Protein AF-A0A1B8DN07-F1 (afdb_monomer_lite)

Secondary structure (DSSP, 8-state):
--------------------S--PPEEEEEE-TT-TTS-EEEEEPPPPS--HHHHGGGS-HHHHHHHHHHHHHHHHHHHTPPPTT-SS-B--TTSSPEE-TTSGGGEE--BSSHHHHHHHHHHHHHTSTTSSSHHHHHHT-

Radius of gyration: 20.97 Å; chains: 1; bounding box: 39×53×61 Å

Sequence (141 aa):
MVGRHATRRSPRYPSLLHRRLPTPKIICYGDHPETPHAPVSILMTRLPGKEIGQVFESLSVDAKATVLADLKTYLATIRQWKSPWGDARICSITGGPIRSIRVPNHIVGPYETSEKFHDYLLAPARKSSSFDSQEAFEESL

Structure (mmCIF, N/CA/C/O backbone):
data_AF-A0A1B8DN07-F1
#
_entry.id   AF-A0A1B8DN07-F1
#
loop_
_atom_site.group_PDB
_atom_site.id
_atom_site.type_symbol
_atom_site.label_atom_id
_atom_site.label_alt_id
_atom_site.label_comp_id
_atom_site.label_asym_id
_atom_site.label_entity_id
_atom_site.label_seq_id
_atom_site.pdbx_PDB_ins_code
_atom_site.Cartn_x
_atom_site.Cartn_y
_atom_site.Cartn_z
_atom_site.occupancy
_atom_site.B_iso_or_equiv
_atom_site.auth_seq_id
_atom_site.auth_comp_id
_atom_site.auth_asym_id
_atom_site.auth_atom_id
_atom_site.pdbx_PDB_model_num
ATOM 1 N N . MET A 1 1 ? -1.281 -17.639 -38.261 1.00 40.34 1 MET A N 1
ATOM 2 C CA . MET A 1 1 ? -0.884 -18.782 -37.413 1.00 40.34 1 MET A CA 1
ATOM 3 C C . MET A 1 1 ? 0.619 -18.714 -37.169 1.00 40.34 1 MET A C 1
ATOM 5 O O . MET A 1 1 ? 1.385 -19.233 -37.960 1.00 40.34 1 MET A O 1
ATOM 9 N N . VAL A 1 2 ? 1.045 -18.010 -36.118 1.00 31.08 2 VAL A N 1
ATOM 10 C CA . VAL A 1 2 ? 2.402 -18.110 -35.553 1.00 31.08 2 VAL A CA 1
ATOM 11 C C . VAL A 1 2 ? 2.214 -18.007 -34.046 1.00 31.08 2 VAL A C 1
ATOM 13 O O . VAL A 1 2 ? 2.108 -16.918 -33.486 1.00 31.08 2 VAL A O 1
ATOM 16 N N . GLY A 1 3 ? 2.036 -19.164 -33.411 1.00 35.69 3 GLY A N 1
ATOM 17 C CA . GLY A 1 3 ? 1.892 -19.277 -31.968 1.00 35.69 3 GLY A CA 1
ATOM 18 C C . GLY A 1 3 ? 3.217 -18.943 -31.303 1.00 35.69 3 GLY A C 1
ATOM 19 O O . GLY A 1 3 ? 4.151 -19.740 -31.340 1.00 35.69 3 GLY A O 1
ATOM 20 N N . ARG A 1 4 ? 3.308 -17.768 -30.681 1.00 36.00 4 ARG A N 1
ATOM 21 C CA . ARG A 1 4 ? 4.384 -17.499 -29.732 1.00 36.00 4 ARG A CA 1
ATOM 22 C C . ARG A 1 4 ? 4.004 -18.187 -28.432 1.00 36.00 4 ARG A C 1
ATOM 24 O O . ARG A 1 4 ? 3.088 -17.760 -27.737 1.00 36.00 4 ARG A O 1
ATOM 31 N N . HIS A 1 5 ? 4.676 -19.303 -28.165 1.00 33.47 5 HIS A N 1
ATOM 32 C CA . HIS A 1 5 ? 4.665 -19.975 -26.876 1.00 33.47 5 HIS A CA 1
ATOM 33 C C . HIS A 1 5 ? 4.879 -18.941 -25.769 1.00 33.47 5 HIS A C 1
ATOM 35 O O . HIS A 1 5 ? 5.975 -18.402 -25.615 1.00 33.47 5 HIS A O 1
ATOM 41 N N . ALA A 1 6 ? 3.829 -18.686 -24.988 1.00 40.22 6 ALA A N 1
ATOM 42 C CA . ALA A 1 6 ? 3.968 -18.098 -23.674 1.00 40.22 6 ALA A CA 1
ATOM 43 C C . ALA A 1 6 ? 4.828 -19.070 -22.864 1.00 40.22 6 ALA A C 1
ATOM 45 O O . ALA A 1 6 ? 4.356 -20.102 -22.384 1.00 40.22 6 ALA A O 1
ATOM 46 N N . THR A 1 7 ? 6.129 -18.791 -22.783 1.00 35.69 7 THR A N 1
ATOM 47 C CA . THR A 1 7 ? 7.026 -19.485 -21.868 1.00 35.69 7 THR A CA 1
ATOM 48 C C . THR A 1 7 ? 6.416 -19.375 -20.487 1.00 35.69 7 THR A C 1
ATOM 50 O O . THR A 1 7 ? 6.357 -18.295 -19.901 1.00 35.69 7 THR A O 1
ATOM 53 N N . ARG A 1 8 ? 5.929 -20.517 -20.006 1.00 42.38 8 ARG A N 1
ATOM 54 C CA . ARG A 1 8 ? 5.269 -20.749 -18.728 1.00 42.38 8 ARG A CA 1
ATOM 55 C C . ARG A 1 8 ? 6.269 -20.551 -17.587 1.00 42.38 8 ARG A C 1
ATOM 57 O O . ARG A 1 8 ? 6.609 -21.482 -16.867 1.00 42.38 8 ARG A O 1
ATOM 64 N N . ARG A 1 9 ? 6.790 -19.337 -17.427 1.00 36.19 9 ARG A N 1
ATOM 65 C CA . ARG A 1 9 ? 7.472 -18.924 -16.207 1.00 36.19 9 ARG A CA 1
ATOM 66 C C . ARG A 1 9 ? 6.387 -18.433 -15.269 1.00 36.19 9 ARG A C 1
ATOM 68 O O . ARG A 1 9 ? 6.123 -17.242 -15.184 1.00 36.19 9 ARG A O 1
ATOM 75 N N . SER A 1 10 ? 5.749 -19.384 -14.582 1.00 35.69 10 SER A N 1
ATOM 76 C CA . SER A 1 10 ? 5.095 -19.082 -13.310 1.00 35.69 10 SER A CA 1
ATOM 77 C C . SER A 1 10 ? 6.087 -18.243 -12.508 1.00 35.69 10 SER A C 1
ATOM 79 O O . SER A 1 10 ? 7.208 -18.725 -12.294 1.00 35.69 10 SER A O 1
ATOM 81 N N . PRO A 1 11 ? 5.741 -17.021 -12.068 1.00 37.00 11 PRO A N 1
ATOM 82 C CA . PRO A 1 11 ? 6.497 -16.386 -11.010 1.00 37.00 11 PRO A CA 1
ATOM 83 C C . PRO A 1 11 ? 6.516 -17.405 -9.875 1.00 37.00 11 PRO A C 1
ATOM 85 O O . PRO A 1 11 ? 5.467 -17.811 -9.367 1.00 37.00 11 PRO A O 1
ATOM 88 N N . ARG A 1 12 ? 7.696 -17.937 -9.556 1.00 33.81 12 ARG A N 1
ATOM 89 C CA . ARG A 1 12 ? 7.870 -18.695 -8.324 1.00 33.81 12 ARG A CA 1
ATOM 90 C C . ARG A 1 12 ? 7.794 -17.656 -7.222 1.00 33.81 12 ARG A C 1
ATOM 92 O O . ARG A 1 12 ? 8.814 -17.108 -6.824 1.00 33.81 12 ARG A O 1
ATOM 99 N N . TYR A 1 13 ? 6.577 -17.337 -6.791 1.00 45.25 13 TYR A N 1
ATOM 100 C CA . TYR A 1 13 ? 6.390 -16.706 -5.498 1.00 45.25 13 TYR A CA 1
ATOM 101 C C . TYR A 1 13 ? 7.021 -17.666 -4.492 1.00 45.25 13 TYR A C 1
ATOM 103 O O . TYR A 1 13 ? 6.633 -18.840 -4.478 1.00 45.25 13 TYR A O 1
ATOM 111 N N . PRO A 1 14 ? 8.034 -17.235 -3.722 1.00 38.31 14 PRO A N 1
ATOM 112 C CA . PRO A 1 14 ? 8.581 -18.064 -2.668 1.00 38.31 14 PRO A CA 1
ATOM 113 C C . PRO A 1 14 ? 7.411 -18.528 -1.810 1.00 38.31 14 PRO A C 1
ATOM 115 O O . PRO A 1 14 ? 6.674 -17.711 -1.256 1.00 38.31 14 PRO A O 1
ATOM 118 N N . SER A 1 15 ? 7.204 -19.840 -1.744 1.00 40.84 15 SER A N 1
ATOM 119 C CA . SER A 1 15 ? 6.263 -20.470 -0.831 1.00 40.84 15 SER A CA 1
ATOM 120 C C . SER A 1 15 ? 6.817 -20.340 0.587 1.00 40.84 15 SER A C 1
ATOM 122 O O . SER A 1 15 ? 7.260 -21.312 1.191 1.00 40.84 15 SER A O 1
ATOM 124 N N . LEU A 1 16 ? 6.850 -19.116 1.105 1.00 40.28 16 LEU A N 1
ATOM 125 C CA . LEU A 1 16 ? 7.128 -18.837 2.500 1.00 40.28 16 LEU A CA 1
ATOM 126 C C . LEU A 1 16 ? 5.785 -18.804 3.210 1.00 40.28 16 LEU A C 1
ATOM 128 O O . LEU A 1 16 ? 5.108 -17.784 3.322 1.00 40.28 16 LEU A O 1
ATOM 132 N N . LEU A 1 17 ? 5.392 -19.988 3.663 1.00 43.00 17 LEU A N 1
ATOM 133 C CA . LEU A 1 17 ? 4.356 -20.178 4.658 1.00 43.00 17 LEU A CA 1
ATOM 134 C C . LEU A 1 17 ? 4.797 -19.446 5.942 1.00 43.00 17 LEU A C 1
ATOM 136 O O . LEU A 1 17 ? 5.470 -20.015 6.790 1.00 43.00 17 LEU A O 1
ATOM 140 N N . HIS A 1 18 ? 4.442 -18.166 6.071 1.00 43.81 18 HIS A N 1
ATOM 141 C CA . HIS A 1 18 ? 4.378 -17.446 7.346 1.00 43.81 18 HIS A CA 1
ATOM 142 C C . HIS A 1 18 ? 3.006 -16.772 7.463 1.00 43.81 18 HIS A C 1
ATOM 144 O O . HIS A 1 18 ? 2.774 -15.598 7.196 1.00 43.81 18 HIS A O 1
ATOM 150 N N . ARG A 1 19 ? 2.071 -17.638 7.839 1.00 51.72 19 ARG A N 1
ATOM 151 C CA . ARG A 1 19 ? 0.692 -17.455 8.293 1.00 51.72 19 ARG A CA 1
ATOM 152 C C . ARG A 1 19 ? 0.514 -16.289 9.285 1.00 51.72 19 ARG A C 1
ATOM 154 O O . ARG A 1 19 ? 0.544 -16.548 10.483 1.00 51.72 19 ARG A O 1
ATOM 161 N N . ARG A 1 20 ? 0.305 -15.038 8.838 1.00 68.25 20 ARG A N 1
ATOM 162 C CA . ARG A 1 20 ? -0.103 -13.934 9.751 1.00 68.25 20 ARG A CA 1
ATOM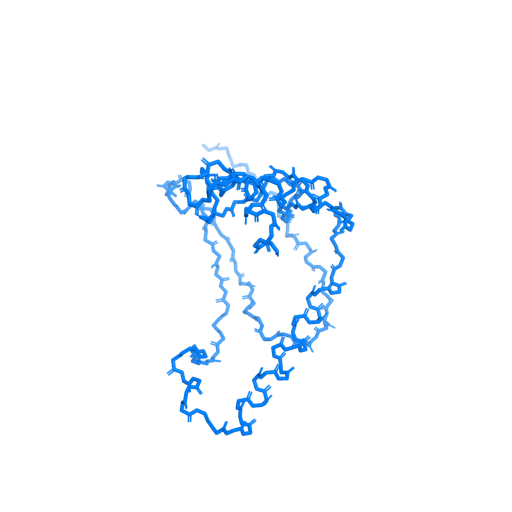 163 C C . ARG A 1 20 ? -1.102 -12.909 9.208 1.00 68.25 20 ARG A C 1
ATOM 165 O O . ARG A 1 20 ? -1.769 -12.279 10.016 1.00 68.25 20 ARG A O 1
ATOM 172 N N . LEU A 1 21 ? -1.249 -12.758 7.893 1.00 87.25 21 LEU A N 1
ATOM 173 C CA . LEU A 1 21 ? -2.183 -11.796 7.296 1.00 87.25 21 LEU A CA 1
ATOM 174 C C . LEU A 1 21 ? -3.277 -12.534 6.511 1.00 87.25 21 LEU A C 1
ATOM 176 O O . LEU A 1 21 ? -2.931 -13.342 5.645 1.00 87.25 21 LEU A O 1
ATOM 180 N N . PRO A 1 22 ? -4.573 -12.284 6.773 1.00 90.31 22 PRO A N 1
ATOM 181 C CA . PRO A 1 22 ? -5.647 -12.812 5.944 1.00 90.31 22 PRO A CA 1
ATOM 182 C C . PRO A 1 22 ? -5.645 -12.068 4.605 1.00 90.31 22 PRO A C 1
ATOM 184 O O . PRO A 1 22 ? -6.191 -10.974 4.488 1.00 90.31 22 PRO A O 1
ATOM 187 N N . THR A 1 23 ? -4.998 -12.645 3.592 1.00 92.00 23 THR A N 1
ATOM 188 C CA . THR A 1 23 ? -4.964 -12.100 2.229 1.00 92.00 23 THR A CA 1
ATOM 189 C C . THR A 1 23 ? -5.656 -13.041 1.248 1.00 92.00 23 THR A C 1
ATOM 191 O O . THR A 1 23 ? -5.634 -14.265 1.431 1.00 92.00 23 THR A O 1
ATOM 194 N N . PRO A 1 24 ? -6.297 -12.507 0.197 1.00 94.31 24 PRO A N 1
ATOM 195 C CA . PRO A 1 24 ? -6.882 -13.360 -0.814 1.00 94.31 24 PRO A CA 1
ATOM 196 C C . PRO A 1 24 ? -5.779 -14.016 -1.665 1.00 94.31 24 PRO A C 1
ATOM 198 O O . PRO A 1 24 ? -4.745 -13.412 -1.949 1.00 94.31 24 PRO A O 1
ATOM 201 N N . LYS A 1 25 ? -5.978 -15.280 -2.051 1.00 93.56 25 LYS A N 1
ATOM 202 C CA . LYS A 1 25 ? -5.018 -16.066 -2.837 1.00 93.56 25 LYS A CA 1
ATOM 203 C C . LYS A 1 25 ? -5.253 -15.848 -4.325 1.00 93.56 25 LYS A C 1
ATOM 205 O O . LYS A 1 25 ? -6.396 -15.912 -4.769 1.00 93.56 25 LYS A O 1
ATOM 210 N N . ILE A 1 26 ? -4.183 -15.654 -5.091 1.00 94.69 26 ILE A N 1
ATOM 211 C CA . ILE A 1 26 ? -4.250 -15.567 -6.555 1.00 94.69 26 ILE A CA 1
ATOM 212 C C . ILE A 1 26 ? -4.586 -16.951 -7.124 1.00 94.69 26 ILE A C 1
ATOM 214 O O . ILE A 1 26 ? -3.917 -17.931 -6.804 1.00 94.69 26 ILE A O 1
ATOM 218 N N . ILE A 1 27 ? -5.627 -17.015 -7.955 1.00 95.94 27 ILE A N 1
ATOM 219 C CA . ILE A 1 27 ? -6.066 -18.219 -8.674 1.00 95.94 27 ILE A CA 1
ATOM 220 C C . ILE A 1 27 ? -5.501 -18.196 -10.096 1.00 95.94 27 ILE A C 1
ATOM 222 O O . ILE A 1 27 ? -4.883 -19.164 -10.532 1.00 95.94 27 ILE A O 1
ATOM 226 N N . CYS A 1 28 ? -5.679 -17.084 -10.813 1.00 94.88 28 CYS A N 1
ATOM 227 C CA . CYS A 1 28 ? -5.109 -16.876 -12.143 1.00 94.88 28 CYS A CA 1
ATOM 228 C C . CYS A 1 28 ? -4.987 -15.382 -12.477 1.00 94.88 28 CYS A C 1
ATOM 230 O O . CYS A 1 28 ? -5.505 -14.525 -11.761 1.00 94.88 28 CYS A O 1
ATOM 232 N N . TYR A 1 29 ? -4.287 -15.077 -13.567 1.00 94.44 29 TYR A N 1
ATOM 233 C CA . TYR A 1 29 ? -4.213 -13.749 -14.170 1.00 94.44 29 TYR A CA 1
ATOM 234 C C . TYR A 1 29 ? -4.339 -13.886 -15.691 1.00 94.44 29 TYR A C 1
ATOM 236 O O . TYR A 1 29 ? -4.040 -14.954 -16.236 1.00 94.44 29 TYR A O 1
ATOM 244 N N . GLY A 1 30 ? -4.790 -12.834 -16.369 1.00 94.06 30 GLY A N 1
ATOM 245 C CA . GLY A 1 30 ? -4.957 -12.839 -17.820 1.00 94.06 30 GLY A CA 1
ATOM 246 C C . GLY A 1 30 ? -4.888 -11.444 -18.421 1.00 94.06 30 GLY A C 1
ATOM 247 O O . GLY A 1 30 ? -5.301 -10.475 -17.786 1.00 94.06 30 GLY A O 1
ATOM 248 N N . ASP A 1 31 ? -4.368 -11.374 -19.644 1.00 94.62 31 ASP A N 1
ATOM 249 C CA . ASP A 1 31 ? -4.245 -10.141 -20.416 1.00 94.62 31 ASP A CA 1
ATOM 250 C C . ASP A 1 31 ? -5.498 -9.903 -21.276 1.00 94.62 31 ASP A C 1
ATOM 252 O O . ASP A 1 31 ? -6.118 -10.839 -21.794 1.00 94.62 31 ASP A O 1
ATOM 256 N N . HIS A 1 32 ? -5.852 -8.634 -21.456 1.00 92.31 32 HIS A N 1
ATOM 257 C CA . HIS A 1 32 ? -6.996 -8.159 -22.235 1.00 92.31 32 HIS A CA 1
ATOM 258 C C . HIS A 1 32 ? -6.541 -7.045 -23.189 1.00 92.31 32 HIS A C 1
ATOM 260 O O . HIS A 1 32 ? -6.844 -5.874 -22.959 1.00 92.31 32 HIS A O 1
ATOM 266 N N . PRO A 1 33 ? -5.787 -7.375 -24.256 1.00 89.88 33 PRO A N 1
ATOM 267 C CA . PRO A 1 33 ? -5.210 -6.371 -25.154 1.00 89.88 33 PRO A CA 1
ATOM 268 C C . PRO A 1 33 ? -6.270 -5.478 -25.817 1.00 89.88 33 P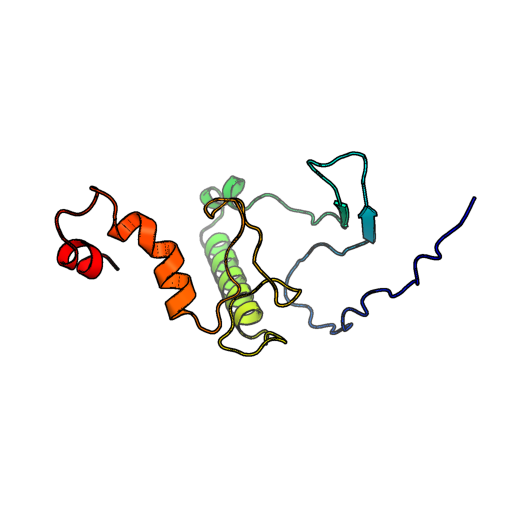RO A C 1
ATOM 270 O O . PRO A 1 33 ? -6.025 -4.296 -26.035 1.00 89.88 33 PRO A O 1
ATOM 273 N N . GLU A 1 34 ? -7.471 -6.013 -26.041 1.00 94.06 34 GLU A N 1
ATOM 274 C CA . GLU A 1 34 ? -8.609 -5.286 -26.619 1.00 94.06 34 GLU A CA 1
ATOM 275 C C . GLU A 1 34 ? -9.320 -4.357 -25.613 1.00 94.06 34 GLU A C 1
ATOM 277 O O . GLU A 1 34 ? -10.277 -3.671 -25.960 1.00 94.06 34 GLU A O 1
ATOM 282 N N . THR A 1 35 ? -8.900 -4.333 -24.343 1.00 89.31 35 THR A N 1
ATOM 283 C CA . THR A 1 35 ? -9.487 -3.496 -23.284 1.00 89.31 35 THR A CA 1
ATOM 284 C C . THR A 1 35 ? -8.415 -2.575 -22.695 1.00 89.31 35 THR A C 1
ATOM 286 O O . THR A 1 35 ? -7.911 -2.823 -21.598 1.00 89.31 35 THR A O 1
ATOM 289 N N . PRO A 1 36 ? -8.053 -1.475 -23.385 1.00 83.31 36 PRO A N 1
ATOM 290 C CA . PRO A 1 36 ? -6.920 -0.628 -22.996 1.00 83.31 36 PRO A CA 1
ATOM 291 C C . PRO A 1 36 ? -7.067 0.010 -21.604 1.00 83.31 36 PRO A C 1
ATOM 293 O O . PRO A 1 36 ? -6.070 0.344 -20.969 1.00 83.31 36 PRO A O 1
ATOM 296 N N . HIS A 1 37 ? -8.296 0.158 -21.103 1.00 83.12 37 HIS A N 1
ATOM 297 C CA . HIS A 1 37 ? -8.586 0.711 -19.773 1.00 83.12 37 HIS A CA 1
ATOM 298 C C . HIS A 1 37 ? -8.417 -0.314 -18.636 1.00 83.12 37 HIS A C 1
ATOM 300 O O . HIS A 1 37 ? -8.290 0.072 -17.476 1.00 83.12 37 HIS A O 1
ATOM 306 N N . ALA A 1 38 ? -8.417 -1.610 -18.959 1.00 84.25 38 ALA A N 1
ATOM 307 C CA . ALA A 1 38 ? -8.259 -2.722 -18.022 1.00 84.25 38 ALA A CA 1
ATOM 308 C C . ALA A 1 38 ? -7.483 -3.870 -18.699 1.00 84.25 38 ALA A C 1
ATOM 310 O O . ALA A 1 38 ? -8.032 -4.947 -18.933 1.00 84.25 38 ALA A O 1
ATOM 311 N N . PRO A 1 39 ? -6.201 -3.647 -19.042 1.00 87.81 39 PRO A N 1
ATOM 312 C CA . PRO A 1 39 ? -5.442 -4.550 -19.907 1.00 87.81 39 PRO A CA 1
ATOM 313 C C . PRO A 1 39 ? -5.053 -5.870 -19.232 1.00 87.81 39 PRO A C 1
ATOM 315 O O . PRO A 1 39 ? -4.518 -6.750 -19.898 1.00 87.81 39 PRO A O 1
ATOM 318 N N . VAL A 1 40 ? -5.283 -6.010 -17.923 1.00 90.94 40 VAL A N 1
ATOM 319 C CA . VAL A 1 40 ? -4.983 -7.214 -17.143 1.00 90.94 40 VAL A CA 1
ATOM 320 C C . VAL A 1 40 ? -6.071 -7.412 -16.093 1.00 90.94 40 VAL A C 1
ATOM 322 O O . VAL A 1 40 ? -6.470 -6.452 -15.432 1.00 90.94 40 VAL A O 1
ATOM 325 N N . SER A 1 41 ? -6.485 -8.659 -15.884 1.00 92.88 41 SER A N 1
ATOM 326 C CA . SER A 1 41 ? -7.307 -9.071 -14.744 1.00 92.88 41 SER A CA 1
ATOM 327 C C . SER A 1 41 ? -6.573 -10.079 -13.872 1.00 92.88 41 SER A C 1
ATOM 329 O O . SER A 1 41 ? -5.783 -10.894 -14.351 1.00 92.88 41 SER A O 1
ATOM 331 N N . ILE A 1 42 ? -6.881 -10.056 -12.577 1.00 94.94 42 ILE A N 1
ATOM 332 C CA . ILE A 1 42 ? -6.412 -11.045 -11.608 1.00 94.94 42 ILE A CA 1
ATOM 333 C C . ILE A 1 42 ? -7.643 -11.662 -10.949 1.00 94.94 42 ILE A C 1
ATOM 335 O O . ILE A 1 42 ? -8.476 -10.952 -10.390 1.00 94.94 42 ILE A O 1
ATOM 339 N N . LEU A 1 43 ? -7.746 -12.988 -10.992 1.00 95.44 43 LEU A N 1
ATOM 340 C CA . LEU A 1 43 ? -8.742 -13.740 -10.242 1.00 95.44 43 LEU A CA 1
ATOM 341 C C . LEU A 1 43 ? -8.143 -14.168 -8.906 1.00 95.44 43 LEU A C 1
ATOM 343 O O . LEU A 1 43 ? -7.073 -14.780 -8.854 1.00 95.44 43 LEU A O 1
ATOM 347 N N . MET A 1 44 ? -8.856 -13.883 -7.822 1.00 97.69 44 MET A N 1
ATOM 348 C CA . MET A 1 44 ? -8.422 -14.184 -6.461 1.00 97.69 44 MET A CA 1
ATOM 349 C C . MET A 1 44 ? -9.554 -14.838 -5.664 1.00 97.69 44 MET A C 1
ATOM 351 O O . MET A 1 44 ? -10.730 -14.660 -5.974 1.00 97.69 44 MET A O 1
ATOM 355 N N . THR A 1 45 ? -9.222 -15.593 -4.616 1.00 96.56 45 THR A N 1
ATOM 356 C CA . THR A 1 45 ? -10.227 -16.108 -3.671 1.00 96.56 45 THR A CA 1
ATOM 357 C C . THR A 1 45 ? -10.927 -14.954 -2.961 1.00 96.56 45 THR A C 1
ATOM 359 O O . THR A 1 45 ? -10.282 -13.961 -2.642 1.00 96.56 45 THR A O 1
ATOM 362 N N . ARG A 1 46 ? -12.199 -15.099 -2.594 1.00 95.25 46 ARG A N 1
ATOM 363 C CA . ARG A 1 46 ? -12.874 -14.126 -1.725 1.00 95.25 46 ARG A CA 1
ATOM 364 C C . ARG A 1 46 ? -12.463 -14.327 -0.263 1.00 95.25 46 ARG A C 1
ATOM 366 O O . ARG A 1 46 ? -12.483 -15.455 0.224 1.00 95.25 46 ARG A O 1
ATOM 373 N N . LEU A 1 47 ? -12.153 -13.242 0.448 1.00 93.44 47 LEU A N 1
ATOM 374 C CA . LEU A 1 47 ? -12.081 -13.265 1.911 1.00 93.44 47 LEU A CA 1
ATOM 375 C C . LEU A 1 47 ? -13.485 -13.038 2.489 1.00 93.44 47 LEU A C 1
ATOM 377 O O . LEU A 1 47 ? -14.130 -12.052 2.122 1.00 93.44 47 LEU A O 1
ATOM 381 N N . PRO A 1 48 ? -13.996 -13.929 3.354 1.00 94.69 48 PRO A N 1
ATOM 382 C CA . PRO A 1 48 ? -15.260 -13.689 4.031 1.00 94.69 48 PRO A CA 1
ATOM 383 C C . PRO A 1 48 ? -15.088 -12.563 5.055 1.00 94.69 48 PRO A C 1
ATOM 385 O O . PRO A 1 48 ? -14.118 -12.541 5.808 1.00 94.69 48 PRO A O 1
ATOM 388 N N . GLY A 1 49 ? -16.038 -11.635 5.092 1.00 92.94 49 GLY A N 1
ATOM 389 C CA . GLY A 1 49 ? -16.014 -10.527 6.038 1.00 92.94 49 GLY A CA 1
ATOM 390 C C . GLY A 1 49 ? -16.903 -9.371 5.604 1.00 92.94 49 GLY A C 1
ATOM 391 O O . GLY A 1 49 ? -17.596 -9.447 4.585 1.00 92.94 49 GLY A O 1
ATOM 392 N N . LYS A 1 50 ? -16.866 -8.309 6.406 1.00 94.00 50 LYS A N 1
ATOM 393 C CA . LYS A 1 50 ? -17.457 -7.000 6.119 1.00 94.00 50 LYS A CA 1
ATOM 394 C C . LYS A 1 50 ? -16.349 -5.958 6.162 1.00 94.00 50 LYS A C 1
ATOM 396 O O . LYS A 1 50 ? -15.360 -6.140 6.872 1.00 94.00 50 LYS A O 1
ATOM 401 N N . GLU A 1 51 ? -16.510 -4.880 5.410 1.00 94.50 51 GLU A N 1
ATOM 402 C CA . GLU A 1 51 ? -15.575 -3.762 5.470 1.00 94.50 51 GLU A CA 1
ATOM 403 C C . GLU A 1 51 ? -15.595 -3.148 6.868 1.00 94.50 51 GLU A C 1
ATOM 405 O O . GLU A 1 51 ? -16.663 -2.846 7.405 1.00 94.50 51 GLU A O 1
ATOM 410 N N . ILE A 1 52 ? -14.415 -2.948 7.459 1.00 94.75 52 ILE A N 1
ATOM 411 C CA . ILE A 1 52 ? -14.319 -2.445 8.831 1.00 94.75 52 ILE A CA 1
ATOM 412 C C . ILE A 1 52 ? -14.998 -1.079 8.976 1.00 94.75 52 ILE A C 1
ATOM 414 O O . ILE A 1 52 ? -15.727 -0.877 9.937 1.00 94.75 52 ILE A O 1
ATOM 418 N N . GLY A 1 53 ? -14.873 -0.193 7.981 1.00 94.56 53 GLY A N 1
ATOM 419 C CA . GLY A 1 53 ? -15.505 1.131 7.995 1.00 94.56 53 GLY A CA 1
ATOM 420 C C . GLY A 1 53 ? -17.036 1.103 8.071 1.00 94.56 53 GLY A C 1
ATOM 421 O O . GLY A 1 53 ? -17.630 2.057 8.555 1.00 94.56 53 GLY A O 1
ATOM 422 N N . GLN A 1 54 ? -17.680 0.005 7.663 1.00 96.44 54 GLN A N 1
ATOM 423 C CA . GLN A 1 54 ? -19.138 -0.144 7.735 1.00 96.44 54 GLN A CA 1
ATOM 424 C C . GLN A 1 54 ? -19.626 -0.601 9.114 1.00 96.44 54 GLN A C 1
ATOM 426 O O . GLN A 1 54 ? -20.790 -0.406 9.448 1.00 96.44 54 GLN A O 1
ATOM 431 N N . VAL A 1 55 ? -18.766 -1.259 9.898 1.00 96.25 55 VAL A N 1
ATOM 432 C CA . VAL A 1 55 ? -19.164 -1.905 11.160 1.00 96.25 55 VAL A CA 1
ATOM 433 C C . VAL A 1 55 ? -18.448 -1.343 12.382 1.00 96.25 55 VAL A C 1
ATOM 435 O O . VAL A 1 55 ? -18.914 -1.584 13.493 1.00 96.25 55 VAL A O 1
ATOM 438 N N . PHE A 1 56 ? -17.352 -0.597 12.201 1.00 95.94 56 PHE A N 1
ATOM 439 C CA . PHE A 1 56 ? -16.440 -0.197 13.274 1.00 95.94 56 PHE A CA 1
ATOM 440 C C . PHE A 1 56 ? -17.167 0.480 14.432 1.00 95.94 56 PHE A C 1
ATOM 442 O O . PHE A 1 56 ? -16.977 0.074 15.573 1.00 95.94 56 PHE A O 1
ATOM 449 N N . GLU A 1 57 ? -18.055 1.438 14.155 1.00 97.25 57 GLU A N 1
ATOM 450 C CA . GLU A 1 57 ? -18.739 2.179 15.220 1.00 97.25 57 GLU A CA 1
ATOM 451 C C . GLU A 1 57 ? -19.662 1.320 16.081 1.00 97.25 57 GLU A C 1
ATOM 453 O O . GLU A 1 57 ? -19.775 1.568 17.279 1.00 97.25 57 GLU A O 1
ATOM 458 N N . SER A 1 58 ? -20.242 0.267 15.501 1.00 97.19 58 SER A N 1
ATOM 459 C CA . SER A 1 58 ? -21.116 -0.681 16.204 1.00 97.19 58 SER A CA 1
ATOM 460 C C . SER A 1 58 ? -20.369 -1.737 17.028 1.00 97.19 58 SER A C 1
ATOM 462 O O . SER A 1 58 ? -20.999 -2.508 17.750 1.00 97.19 58 SER A O 1
ATOM 464 N N . LEU A 1 59 ? -19.038 -1.813 16.912 1.00 97.38 59 LEU A N 1
ATOM 465 C CA . LEU A 1 59 ? -18.234 -2.778 17.657 1.00 97.38 59 LEU A CA 1
ATOM 466 C C . LEU A 1 59 ? -18.176 -2.423 19.146 1.00 97.38 59 LEU A C 1
ATOM 468 O O . LEU A 1 59 ? -18.104 -1.251 19.522 1.00 97.38 59 LEU A O 1
ATOM 472 N N . SER A 1 60 ? -18.118 -3.453 19.992 1.00 98.25 60 SER A N 1
ATOM 473 C CA . SER A 1 60 ? -17.804 -3.279 21.411 1.00 98.25 60 SER A CA 1
ATOM 474 C C . SER A 1 60 ? -16.400 -2.697 21.599 1.00 98.25 60 SER A C 1
ATOM 476 O O . SER A 1 60 ? -15.544 -2.789 20.716 1.00 98.25 60 SER A O 1
ATOM 478 N N . VAL A 1 61 ? -16.144 -2.127 22.778 1.00 98.25 61 VAL A N 1
ATOM 479 C CA . VAL A 1 61 ? -14.823 -1.588 23.141 1.00 98.25 61 VAL A CA 1
ATOM 480 C C . VAL A 1 61 ? -13.733 -2.654 22.993 1.00 98.25 61 VAL A C 1
ATOM 482 O O . VAL A 1 61 ? -12.709 -2.393 22.365 1.00 98.25 61 VAL A O 1
ATOM 485 N N . ASP A 1 62 ? -13.990 -3.872 23.472 1.00 98.44 62 ASP A N 1
ATOM 486 C CA . ASP A 1 62 ? -13.046 -4.988 23.366 1.00 98.44 62 ASP A CA 1
ATOM 487 C C . ASP A 1 62 ? -12.768 -5.368 21.907 1.00 98.44 62 ASP A C 1
ATOM 489 O O . ASP A 1 62 ? -11.616 -5.547 21.517 1.00 98.44 62 ASP A O 1
ATOM 493 N N . ALA A 1 63 ? -13.805 -5.415 21.063 1.00 97.50 63 ALA A N 1
ATOM 494 C CA . ALA A 1 63 ? -13.638 -5.710 19.644 1.00 97.50 63 ALA A CA 1
ATOM 495 C C . ALA A 1 63 ? -12.848 -4.608 18.918 1.00 97.50 63 ALA A C 1
ATOM 497 O O . ALA A 1 63 ? -11.976 -4.916 18.103 1.00 97.50 63 ALA A O 1
ATOM 498 N N . LYS A 1 64 ? -13.089 -3.326 19.238 1.00 98.31 64 LYS A N 1
ATOM 499 C CA . LYS A 1 64 ? -12.277 -2.207 18.727 1.00 98.31 64 LYS A CA 1
ATOM 500 C C . LYS A 1 64 ? -10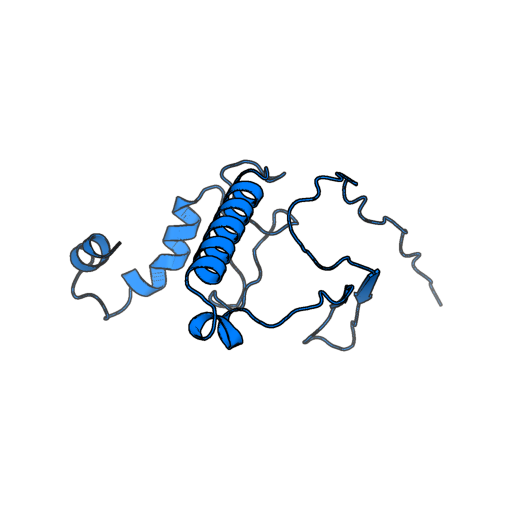.813 -2.356 19.158 1.00 98.31 64 LYS A C 1
ATOM 502 O O . LYS A 1 64 ? -9.918 -2.182 18.330 1.00 98.31 64 LYS A O 1
ATOM 507 N N . ALA A 1 65 ? -10.560 -2.733 20.412 1.00 97.94 65 ALA A N 1
ATOM 508 C CA . ALA A 1 65 ? -9.209 -2.974 20.917 1.00 97.94 65 ALA A CA 1
ATOM 509 C C . ALA A 1 65 ? -8.508 -4.127 20.173 1.00 97.94 65 ALA A C 1
ATOM 511 O O . ALA A 1 65 ? -7.349 -3.980 19.779 1.00 97.94 65 ALA A O 1
ATOM 512 N N . THR A 1 66 ? -9.210 -5.234 19.901 1.00 96.56 66 THR A N 1
ATOM 513 C CA . THR A 1 66 ? -8.684 -6.340 19.083 1.00 96.56 66 THR A CA 1
ATOM 514 C C . THR A 1 66 ? -8.335 -5.885 17.667 1.00 96.56 66 THR A C 1
ATOM 516 O O . THR A 1 66 ? -7.228 -6.146 17.203 1.00 96.56 66 THR A O 1
ATOM 519 N N . VAL A 1 67 ? -9.226 -5.144 16.998 1.00 95.06 67 VAL A N 1
ATOM 520 C CA . VAL A 1 67 ? -8.978 -4.620 15.642 1.00 95.06 67 VAL A CA 1
ATOM 521 C C . VAL A 1 67 ? -7.711 -3.764 15.604 1.00 95.06 67 VAL A C 1
ATOM 523 O O . VAL A 1 67 ? -6.878 -3.928 14.712 1.00 95.06 67 VAL A O 1
ATOM 526 N N . LEU A 1 68 ? -7.531 -2.872 16.580 1.00 96.31 68 LEU A N 1
ATOM 527 C CA . LEU A 1 68 ? -6.335 -2.032 16.667 1.00 96.31 68 LEU A CA 1
ATOM 528 C C . LEU A 1 68 ? -5.063 -2.861 16.899 1.00 96.31 68 LEU A C 1
ATOM 530 O O . LEU A 1 68 ? -4.036 -2.599 16.266 1.00 96.31 68 LEU A O 1
ATOM 534 N N . ALA A 1 69 ? -5.123 -3.871 17.771 1.00 96.19 69 ALA A N 1
ATOM 535 C CA . ALA A 1 69 ? -4.001 -4.770 18.032 1.00 96.19 69 ALA A CA 1
ATOM 536 C C . ALA A 1 69 ? -3.598 -5.577 16.783 1.00 96.19 69 ALA A C 1
ATOM 538 O O . ALA A 1 69 ? -2.404 -5.689 16.472 1.00 96.19 69 ALA A O 1
ATOM 539 N N . ASP A 1 70 ? -4.577 -6.074 16.026 1.00 94.19 70 ASP A N 1
ATOM 540 C CA . ASP A 1 70 ? -4.347 -6.817 14.787 1.00 94.19 70 ASP A CA 1
ATOM 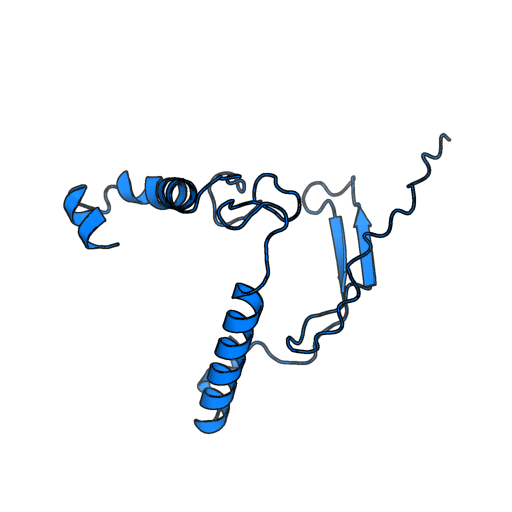541 C C . ASP A 1 70 ? -3.761 -5.916 13.698 1.00 94.19 70 ASP A C 1
ATOM 543 O O . ASP A 1 70 ? -2.721 -6.243 13.124 1.00 94.19 70 ASP A O 1
ATOM 547 N N . LEU A 1 71 ? -4.342 -4.733 13.466 1.00 94.62 71 LEU A N 1
ATOM 548 C CA . LEU A 1 71 ? -3.814 -3.758 12.504 1.00 94.62 71 LEU A CA 1
ATOM 549 C C . LEU A 1 71 ? -2.375 -3.348 12.838 1.00 94.62 71 LEU A C 1
ATOM 551 O O . LEU A 1 71 ? -1.530 -3.256 11.943 1.00 94.62 71 LEU A O 1
ATOM 555 N N . LYS A 1 72 ? -2.061 -3.157 14.125 1.00 95.69 72 LYS A N 1
ATOM 556 C CA . LYS A 1 72 ? -0.695 -2.866 14.578 1.00 95.69 72 LYS A CA 1
ATOM 557 C C . LYS A 1 72 ? 0.253 -4.020 14.254 1.00 95.69 72 LYS A C 1
ATOM 559 O O . LYS A 1 72 ? 1.328 -3.787 13.699 1.00 95.69 72 LYS A O 1
ATOM 564 N N . THR A 1 73 ? -0.151 -5.254 14.552 1.00 94.31 73 THR A N 1
ATOM 565 C CA . THR A 1 73 ? 0.613 -6.469 14.227 1.00 94.31 73 THR A CA 1
ATOM 566 C C . THR A 1 73 ? 0.863 -6.598 12.725 1.00 94.31 73 THR A C 1
ATOM 568 O O . THR A 1 73 ? 1.979 -6.900 12.292 1.00 94.31 73 THR A O 1
ATOM 571 N N . TYR A 1 74 ? -0.160 -6.340 11.916 1.00 93.31 74 TYR A N 1
ATOM 572 C CA . TYR A 1 74 ? -0.105 -6.406 10.461 1.00 93.31 74 TYR A CA 1
ATOM 573 C C . TYR A 1 74 ? 0.877 -5.393 9.883 1.00 93.31 74 TYR A C 1
ATOM 575 O O . TYR A 1 74 ? 1.779 -5.774 9.135 1.00 93.31 74 TYR A O 1
ATOM 583 N N . LEU A 1 75 ? 0.770 -4.126 10.285 1.00 94.44 75 LEU A N 1
ATOM 584 C CA . LEU A 1 75 ? 1.689 -3.080 9.841 1.00 94.44 75 LEU A CA 1
ATOM 585 C C . LEU A 1 75 ? 3.126 -3.356 10.287 1.00 94.44 75 LEU A C 1
ATOM 587 O O . LEU A 1 75 ? 4.045 -3.198 9.486 1.00 94.44 75 LEU A O 1
ATOM 591 N N . ALA A 1 76 ? 3.329 -3.807 11.528 1.00 94.44 76 ALA A N 1
ATOM 592 C CA . ALA A 1 76 ? 4.651 -4.181 12.023 1.00 94.44 76 ALA A CA 1
ATOM 593 C C . ALA A 1 76 ? 5.267 -5.318 11.193 1.00 94.44 76 ALA A C 1
ATOM 595 O O . ALA A 1 76 ? 6.445 -5.259 10.854 1.00 94.44 76 ALA A O 1
ATOM 596 N N . THR A 1 77 ? 4.460 -6.313 10.813 1.00 93.00 77 THR A N 1
ATOM 597 C CA . THR A 1 77 ? 4.904 -7.439 9.980 1.00 93.00 77 THR A CA 1
ATOM 598 C C . THR A 1 77 ? 5.267 -6.982 8.566 1.00 93.00 77 THR A C 1
ATOM 600 O O . THR A 1 77 ? 6.343 -7.309 8.076 1.00 93.00 77 THR A O 1
ATOM 603 N N . ILE A 1 78 ? 4.402 -6.201 7.908 1.00 90.88 78 ILE A N 1
ATOM 604 C CA . ILE A 1 78 ? 4.624 -5.736 6.527 1.00 90.88 78 ILE A CA 1
ATOM 605 C C . ILE A 1 78 ? 5.868 -4.842 6.447 1.00 90.88 78 ILE A C 1
ATOM 607 O O . ILE A 1 78 ? 6.659 -4.968 5.517 1.00 90.88 78 ILE A O 1
ATOM 611 N N . ARG A 1 79 ? 6.086 -3.975 7.444 1.00 91.31 79 ARG A N 1
ATOM 612 C CA . ARG A 1 79 ? 7.254 -3.077 7.505 1.00 91.31 79 ARG A CA 1
ATOM 613 C C . ARG A 1 79 ? 8.593 -3.804 7.661 1.00 91.31 79 ARG A C 1
ATOM 615 O O . ARG A 1 79 ? 9.628 -3.201 7.407 1.00 91.31 79 ARG A O 1
ATOM 622 N N . GLN A 1 80 ? 8.593 -5.072 8.070 1.00 91.00 80 GLN A N 1
ATOM 623 C CA . GLN A 1 80 ? 9.812 -5.884 8.155 1.00 91.00 80 GLN A CA 1
ATOM 624 C C . GLN A 1 80 ? 10.209 -6.505 6.810 1.00 91.00 80 GLN A C 1
ATOM 626 O O . GLN A 1 80 ? 11.312 -7.042 6.689 1.00 91.00 80 GLN A O 1
ATOM 631 N N . TRP A 1 81 ? 9.336 -6.472 5.799 1.00 90.06 81 TRP A N 1
ATOM 632 C CA . TRP A 1 81 ? 9.643 -7.054 4.499 1.00 90.06 81 TRP A CA 1
ATOM 633 C C . TRP A 1 81 ? 10.738 -6.268 3.791 1.00 90.06 81 TRP A C 1
ATOM 635 O O . TRP A 1 81 ? 10.649 -5.056 3.606 1.00 90.06 81 TRP A O 1
ATOM 645 N N . LYS A 1 82 ? 11.772 -6.992 3.366 1.00 90.31 82 LYS A N 1
ATOM 646 C CA . LYS A 1 82 ? 12.886 -6.426 2.619 1.00 90.31 82 LYS A CA 1
ATOM 647 C C . LYS A 1 82 ? 12.531 -6.312 1.147 1.00 90.31 82 LYS A C 1
ATOM 649 O O . LYS A 1 82 ? 12.082 -7.272 0.520 1.00 90.31 82 LYS A O 1
ATOM 654 N N . SER A 1 83 ? 12.750 -5.121 0.608 1.00 90.31 83 SER A N 1
ATOM 655 C CA . SER A 1 83 ? 12.659 -4.868 -0.821 1.00 90.31 83 SER A CA 1
ATOM 656 C C . SER A 1 83 ? 13.838 -5.546 -1.530 1.00 90.31 83 SER A C 1
ATOM 658 O O . SER A 1 83 ? 14.983 -5.378 -1.102 1.00 90.31 83 SER A O 1
ATOM 660 N N . PRO A 1 84 ? 13.611 -6.273 -2.638 1.00 93.88 84 PRO A N 1
ATOM 661 C CA . PRO A 1 84 ? 14.704 -6.806 -3.448 1.00 93.88 84 PRO A CA 1
ATOM 662 C C . PRO A 1 84 ? 15.499 -5.704 -4.171 1.00 93.88 84 PRO A C 1
ATOM 664 O O . PRO A 1 84 ? 16.534 -5.998 -4.760 1.00 93.88 84 PRO A O 1
ATOM 667 N N . TRP A 1 85 ? 15.045 -4.446 -4.127 1.00 94.75 85 TRP A N 1
ATOM 668 C CA . TRP A 1 85 ? 15.727 -3.292 -4.725 1.00 94.75 85 TRP A CA 1
ATOM 669 C C . TRP A 1 85 ? 16.495 -2.439 -3.705 1.00 94.75 85 TRP A C 1
ATOM 671 O O . TRP A 1 85 ? 16.848 -1.300 -4.004 1.00 94.75 85 TRP A O 1
ATOM 681 N N . GLY A 1 86 ? 16.753 -2.983 -2.512 1.00 91.81 86 GLY A N 1
ATOM 682 C CA . GLY A 1 86 ? 17.439 -2.294 -1.420 1.00 91.81 86 GLY A CA 1
ATOM 683 C C . GLY A 1 86 ? 16.490 -1.543 -0.485 1.00 91.81 86 GLY A C 1
ATOM 684 O O . GLY A 1 86 ? 15.316 -1.339 -0.792 1.00 91.81 86 GLY A O 1
ATOM 685 N N . ASP A 1 87 ? 17.014 -1.144 0.675 1.00 89.44 87 ASP A N 1
ATOM 686 C CA . ASP A 1 87 ? 16.217 -0.574 1.770 1.00 89.44 87 ASP A CA 1
ATOM 687 C C . ASP A 1 87 ? 15.785 0.886 1.530 1.00 89.44 87 ASP A C 1
ATOM 689 O O . ASP A 1 87 ? 14.776 1.317 2.079 1.00 89.44 87 ASP A O 1
ATOM 693 N N . ALA A 1 88 ? 16.522 1.645 0.711 1.00 92.44 88 ALA A N 1
ATOM 694 C CA . ALA A 1 88 ? 16.267 3.074 0.490 1.00 92.44 88 ALA A CA 1
ATOM 695 C C . ALA A 1 88 ? 15.365 3.367 -0.723 1.00 92.44 88 ALA A C 1
ATOM 697 O O . ALA A 1 88 ? 14.652 4.372 -0.751 1.00 92.44 88 ALA A O 1
ATOM 698 N N . ARG A 1 89 ? 15.392 2.496 -1.739 1.00 95.12 89 ARG A N 1
ATOM 699 C CA . ARG A 1 89 ? 14.766 2.763 -3.035 1.00 95.12 89 ARG A CA 1
ATOM 700 C C . ARG A 1 89 ? 13.250 2.582 -2.981 1.00 95.12 89 ARG A C 1
ATOM 702 O O . ARG A 1 89 ? 12.746 1.497 -2.694 1.00 95.12 89 ARG A O 1
ATOM 709 N N . ILE A 1 90 ? 12.518 3.617 -3.384 1.00 95.62 90 ILE A N 1
ATOM 710 C CA . ILE A 1 90 ? 11.059 3.619 -3.506 1.00 95.62 90 ILE A CA 1
ATOM 711 C C . ILE A 1 90 ? 10.671 3.346 -4.961 1.00 95.62 90 ILE A C 1
ATOM 713 O O . ILE A 1 90 ? 10.909 4.161 -5.856 1.00 95.62 90 ILE A O 1
ATOM 717 N N . CYS A 1 91 ? 10.084 2.177 -5.216 1.00 95.62 91 CYS A N 1
ATOM 718 C CA . CYS A 1 91 ? 9.738 1.724 -6.562 1.00 95.62 91 CYS A CA 1
ATOM 719 C C . CYS A 1 91 ? 8.589 0.701 -6.565 1.00 95.62 91 CYS A C 1
ATOM 721 O O . CYS A 1 91 ? 8.107 0.271 -5.517 1.00 95.62 91 CYS A O 1
ATOM 723 N N . SER A 1 92 ? 8.111 0.342 -7.758 1.00 94.62 92 SER A N 1
ATOM 724 C CA . SER A 1 92 ? 7.127 -0.733 -7.940 1.00 94.62 92 SER A CA 1
ATOM 725 C C . SER A 1 92 ? 7.734 -2.118 -7.703 1.00 94.62 92 SER A C 1
ATOM 727 O O . SER A 1 92 ? 8.950 -2.273 -7.642 1.00 94.62 92 SER A O 1
ATOM 729 N N . ILE A 1 93 ? 6.888 -3.158 -7.720 1.00 90.56 93 ILE A N 1
ATOM 730 C CA . ILE A 1 93 ? 7.316 -4.562 -7.600 1.00 90.56 93 ILE A CA 1
ATOM 731 C C . ILE A 1 93 ? 8.240 -5.053 -8.741 1.00 90.56 93 ILE A C 1
ATOM 733 O O . ILE A 1 93 ? 8.669 -6.201 -8.753 1.00 90.56 93 ILE A O 1
ATOM 737 N N . THR A 1 94 ? 8.519 -4.215 -9.738 1.00 93.19 94 THR A N 1
ATOM 738 C CA . THR A 1 94 ? 9.456 -4.519 -10.832 1.00 93.19 94 THR A CA 1
ATOM 739 C C . THR A 1 94 ? 10.741 -3.691 -10.752 1.00 93.19 94 THR A C 1
ATOM 741 O O . THR A 1 94 ? 11.595 -3.809 -11.623 1.00 93.19 94 THR A O 1
ATOM 744 N N . GLY A 1 95 ? 10.892 -2.833 -9.735 1.00 95.06 95 GLY A N 1
ATOM 745 C CA . GLY A 1 95 ? 12.006 -1.886 -9.605 1.00 95.06 95 GLY A CA 1
ATOM 746 C C . GLY A 1 95 ? 11.838 -0.585 -10.404 1.00 95.06 95 GLY A C 1
ATOM 747 O O . GLY A 1 95 ? 12.623 0.354 -10.231 1.00 95.06 95 GLY A O 1
ATOM 748 N N . GLY A 1 96 ? 10.816 -0.517 -11.266 1.00 95.75 96 GLY A N 1
ATOM 749 C CA . GLY A 1 96 ? 10.458 0.653 -12.074 1.00 95.75 96 GLY A CA 1
ATOM 750 C C . GLY A 1 96 ? 9.466 1.610 -11.393 1.00 95.75 96 GLY A C 1
ATOM 751 O O . GLY A 1 96 ? 9.180 1.451 -10.201 1.00 95.75 96 GLY A O 1
ATOM 752 N N . PRO A 1 97 ? 8.903 2.577 -12.142 1.00 96.19 97 PRO A N 1
ATOM 753 C CA . PRO A 1 97 ? 7.963 3.569 -11.619 1.00 96.19 97 PRO A CA 1
ATOM 754 C C . PRO A 1 97 ? 6.722 2.949 -10.971 1.00 96.19 97 PRO A C 1
ATOM 756 O O . PRO A 1 97 ? 6.222 1.912 -11.411 1.00 96.19 97 PRO A O 1
ATOM 759 N N . ILE A 1 98 ? 6.194 3.607 -9.942 1.00 95.00 98 ILE A N 1
ATOM 760 C CA . ILE A 1 98 ? 4.933 3.245 -9.293 1.00 95.00 98 ILE A CA 1
ATOM 761 C C . ILE A 1 98 ? 3.785 3.830 -10.114 1.00 95.00 98 ILE A C 1
ATOM 763 O O . ILE A 1 98 ? 3.770 5.026 -10.400 1.00 95.00 98 ILE A O 1
ATOM 767 N N . ARG A 1 99 ? 2.797 2.996 -10.450 1.00 91.06 99 ARG A N 1
ATOM 768 C CA . ARG A 1 99 ? 1.513 3.451 -10.995 1.00 91.06 99 ARG A CA 1
ATOM 769 C C . ARG A 1 99 ? 0.511 3.636 -9.863 1.00 91.06 99 ARG A C 1
ATOM 771 O O . ARG A 1 99 ? 0.275 2.704 -9.099 1.00 91.06 99 ARG A O 1
ATOM 778 N N . SER A 1 100 ? -0.072 4.822 -9.740 1.00 89.19 100 SER A N 1
ATOM 779 C CA . SER A 1 100 ? -1.046 5.132 -8.690 1.00 89.19 100 SER A CA 1
ATOM 780 C C . SER A 1 100 ? -1.965 6.255 -9.133 1.00 89.19 100 SER A C 1
ATOM 782 O O . SER A 1 100 ? -1.493 7.284 -9.593 1.00 89.19 100 SER A O 1
ATOM 784 N N . ILE A 1 101 ? -3.272 6.121 -8.914 1.00 88.88 101 ILE A N 1
ATOM 785 C CA . ILE A 1 101 ? -4.215 7.209 -9.215 1.00 88.88 101 ILE A CA 1
ATOM 786 C C . ILE A 1 101 ? -3.985 8.463 -8.355 1.00 88.88 101 ILE A C 1
ATOM 788 O O . ILE A 1 101 ? -4.443 9.540 -8.711 1.00 88.88 101 ILE A O 1
ATOM 792 N N . ARG A 1 102 ? -3.264 8.321 -7.233 1.00 88.00 102 ARG A N 1
ATOM 793 C CA . ARG A 1 102 ? -3.042 9.374 -6.232 1.00 88.00 102 ARG A CA 1
ATOM 794 C C . ARG A 1 102 ? -1.877 10.314 -6.557 1.00 88.00 102 ARG A C 1
ATOM 796 O O . ARG A 1 102 ? -1.553 11.158 -5.732 1.00 88.00 102 ARG A O 1
ATOM 803 N N . VAL A 1 103 ? -1.220 10.152 -7.705 1.00 88.50 103 VAL A N 1
ATOM 804 C CA . VAL A 1 103 ? -0.118 11.023 -8.144 1.00 88.50 103 VAL A CA 1
ATOM 805 C C . VAL A 1 103 ? -0.418 11.628 -9.518 1.00 88.50 103 VAL A C 1
ATOM 807 O O . VAL A 1 103 ? -1.130 10.993 -10.309 1.00 88.50 103 VAL A O 1
ATOM 810 N N . PRO A 1 104 ? 0.114 12.827 -9.832 1.00 85.12 104 PRO A N 1
ATOM 811 C CA . PRO A 1 104 ? -0.033 13.435 -11.152 1.00 85.12 104 PRO A CA 1
ATOM 812 C C . PRO A 1 104 ? 0.386 12.476 -12.272 1.00 85.12 104 PRO A C 1
ATOM 814 O O . PRO A 1 104 ? 1.371 11.751 -12.142 1.00 85.12 104 PRO A O 1
ATOM 817 N N . ASN A 1 105 ? -0.377 12.446 -13.369 1.00 87.31 105 ASN A N 1
ATOM 818 C CA . ASN A 1 105 ? -0.164 11.546 -14.516 1.00 87.31 105 ASN A CA 1
ATOM 819 C C . ASN A 1 105 ? -0.122 10.044 -14.169 1.00 87.31 105 ASN A C 1
ATOM 821 O O . ASN A 1 105 ? 0.319 9.222 -14.971 1.00 87.31 105 ASN A O 1
ATOM 825 N N . HIS A 1 106 ? -0.588 9.681 -12.973 1.00 90.94 106 HIS A N 1
ATOM 826 C CA . HIS A 1 106 ? -0.679 8.324 -12.449 1.00 90.94 106 HIS A CA 1
ATOM 827 C C . HIS A 1 106 ? 0.634 7.532 -12.374 1.00 90.94 106 HIS A C 1
ATOM 829 O O . HIS A 1 106 ? 0.597 6.306 -12.231 1.00 90.94 106 HIS A O 1
ATOM 835 N N . ILE A 1 107 ? 1.788 8.196 -12.476 1.00 93.62 107 ILE A N 1
ATOM 836 C CA . ILE A 1 107 ? 3.115 7.572 -12.509 1.00 93.62 107 ILE A CA 1
ATOM 837 C C . ILE A 1 107 ? 4.085 8.396 -11.659 1.00 93.62 107 ILE A C 1
ATOM 839 O O . ILE A 1 107 ? 4.146 9.613 -11.795 1.00 93.62 107 ILE A O 1
ATOM 843 N N . VAL A 1 108 ? 4.866 7.731 -10.806 1.00 95.25 108 VAL A N 1
ATOM 844 C CA . VAL A 1 108 ? 5.849 8.375 -9.921 1.00 95.25 108 VAL A CA 1
ATOM 845 C C . VAL A 1 108 ? 7.098 7.506 -9.731 1.00 95.25 108 VAL A C 1
ATOM 847 O O . VAL A 1 108 ? 7.003 6.281 -9.620 1.00 95.25 108 VAL A O 1
ATOM 850 N N . GLY A 1 109 ? 8.276 8.133 -9.672 1.00 94.62 109 GLY A N 1
ATOM 851 C CA . GLY A 1 109 ? 9.553 7.449 -9.434 1.00 94.62 109 GLY A CA 1
ATOM 852 C C . GLY A 1 109 ? 10.050 6.581 -10.602 1.00 94.62 109 GLY A C 1
ATOM 853 O O . GLY A 1 109 ? 9.636 6.798 -11.741 1.00 94.62 109 GLY A O 1
ATOM 854 N N . PRO A 1 110 ? 10.934 5.593 -10.345 1.00 96.50 110 PRO A N 1
ATOM 855 C CA . PRO A 1 110 ? 11.459 5.195 -9.033 1.00 96.50 110 PRO A CA 1
ATOM 856 C C . PRO A 1 110 ? 12.370 6.272 -8.420 1.00 96.50 110 PRO A C 1
ATOM 858 O O . PRO A 1 110 ? 12.919 7.101 -9.141 1.00 96.50 110 PRO A O 1
ATOM 861 N N . TYR A 1 111 ? 12.550 6.249 -7.099 1.00 96.88 111 TYR A N 1
ATOM 862 C CA . TYR A 1 111 ? 13.474 7.138 -6.385 1.00 96.88 111 TYR A CA 1
ATOM 863 C C . TYR A 1 111 ? 14.459 6.329 -5.557 1.00 96.88 111 TYR A C 1
ATOM 865 O O . TYR A 1 111 ? 14.067 5.363 -4.913 1.00 96.88 111 TYR A O 1
ATOM 873 N N . GLU A 1 112 ? 15.727 6.738 -5.541 1.00 95.62 112 GLU A N 1
ATOM 874 C CA . GLU A 1 112 ? 16.768 6.034 -4.777 1.00 95.62 112 GLU A CA 1
ATOM 875 C C . GLU A 1 112 ? 16.667 6.257 -3.264 1.00 95.62 112 GLU A C 1
ATOM 877 O O . GLU A 1 112 ? 17.215 5.467 -2.502 1.00 95.62 112 GLU A O 1
ATOM 882 N N . THR A 1 113 ? 15.976 7.314 -2.827 1.00 95.56 113 THR A N 1
ATOM 883 C CA . THR A 1 113 ? 15.812 7.640 -1.407 1.00 95.56 113 THR A CA 1
ATOM 884 C C . THR A 1 113 ? 14.403 8.148 -1.103 1.00 95.56 113 THR A C 1
ATOM 886 O O . THR A 1 113 ? 13.700 8.646 -1.994 1.00 95.56 113 THR A O 1
ATOM 889 N N . SER A 1 114 ? 13.994 8.039 0.163 1.00 94.12 114 SER A N 1
ATOM 890 C CA . SER A 1 114 ? 12.721 8.558 0.674 1.00 94.12 114 SER A CA 1
ATOM 891 C C . SER A 1 114 ? 12.588 10.066 0.502 1.00 94.12 114 SER A C 1
ATOM 893 O O . SER A 1 114 ? 11.509 10.547 0.169 1.00 94.12 114 SER A O 1
ATOM 895 N N . GLU A 1 115 ? 13.678 10.812 0.675 1.00 95.00 115 GLU A N 1
ATOM 896 C CA . GLU A 1 115 ? 13.677 12.278 0.643 1.00 95.00 115 GLU A CA 1
ATOM 897 C C . GLU A 1 115 ? 13.264 12.772 -0.743 1.00 95.00 115 GLU A C 1
ATOM 899 O O . GLU A 1 115 ? 12.333 13.561 -0.861 1.00 95.00 115 GLU A O 1
ATOM 904 N N . LYS A 1 116 ? 13.854 12.211 -1.809 1.00 95.50 116 LYS A N 1
ATOM 905 C CA . LYS A 1 116 ? 13.498 12.571 -3.192 1.00 95.50 116 LYS A CA 1
ATOM 906 C C . LYS A 1 116 ? 12.045 12.241 -3.531 1.00 95.50 116 LYS A C 1
ATOM 908 O O . LYS A 1 116 ? 11.403 12.971 -4.286 1.00 95.50 116 LYS A O 1
ATOM 913 N N . PHE A 1 117 ? 11.532 11.131 -2.999 1.00 94.56 117 PHE A N 1
ATOM 914 C CA . PHE A 1 117 ? 10.132 10.759 -3.181 1.00 94.56 117 PHE A CA 1
ATOM 915 C C . PHE A 1 117 ? 9.194 11.738 -2.463 1.00 94.56 117 PHE A C 1
ATOM 917 O O . PHE A 1 117 ? 8.221 12.197 -3.061 1.00 94.56 117 PHE A O 1
ATOM 924 N N . HIS A 1 118 ? 9.498 12.100 -1.215 1.00 92.81 118 HIS A N 1
ATOM 925 C CA . HIS A 1 118 ? 8.717 13.074 -0.455 1.00 92.81 118 HIS A CA 1
ATOM 926 C C . HIS A 1 118 ? 8.784 14.472 -1.070 1.00 92.81 118 HIS A C 1
ATOM 928 O O . HIS A 1 118 ? 7.742 15.102 -1.219 1.00 92.81 118 HIS A O 1
ATOM 934 N N . ASP A 1 119 ? 9.957 14.925 -1.515 1.00 92.56 119 ASP A N 1
ATOM 935 C CA . ASP A 1 119 ? 10.107 16.203 -2.214 1.00 92.56 119 ASP A CA 1
ATOM 936 C C . ASP A 1 119 ? 9.197 16.288 -3.442 1.00 92.56 119 ASP A C 1
ATOM 938 O O . ASP A 1 119 ? 8.548 1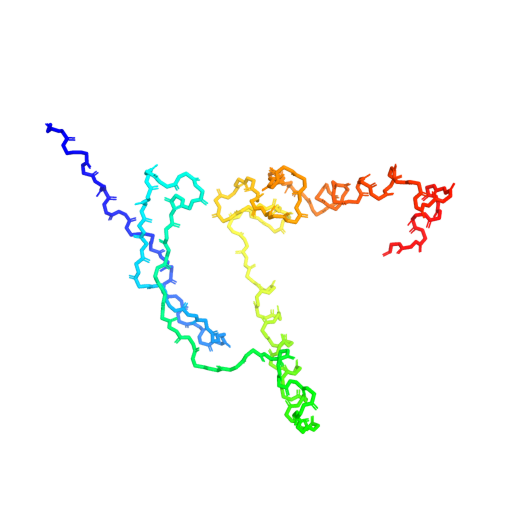7.311 -3.657 1.00 92.56 119 ASP A O 1
ATOM 942 N N . TYR A 1 120 ? 9.086 15.205 -4.219 1.00 91.81 120 TYR A N 1
ATOM 943 C CA . TYR A 1 120 ? 8.147 15.142 -5.339 1.00 91.81 120 TYR A CA 1
ATOM 944 C C . TYR A 1 120 ? 6.684 15.237 -4.882 1.00 91.81 120 TYR A C 1
ATOM 946 O O . TYR A 1 120 ? 5.912 15.991 -5.473 1.00 91.81 120 TYR A O 1
ATOM 954 N N . LEU A 1 121 ? 6.293 14.492 -3.841 1.00 90.94 121 LEU A N 1
ATOM 955 C CA . LEU A 1 121 ? 4.912 14.492 -3.341 1.00 90.94 121 LEU A CA 1
ATOM 956 C C . LEU A 1 121 ? 4.502 15.832 -2.720 1.00 90.94 121 LEU A C 1
ATOM 958 O O . LEU A 1 121 ? 3.341 16.220 -2.824 1.00 90.94 121 LEU A O 1
ATOM 962 N N . LEU A 1 122 ? 5.446 16.531 -2.092 1.00 90.00 122 LEU A N 1
ATOM 963 C CA . LEU A 1 122 ? 5.229 17.813 -1.427 1.00 90.00 122 LEU A CA 1
ATOM 964 C C . LEU A 1 122 ? 5.392 19.011 -2.372 1.00 90.00 122 LEU A C 1
ATOM 966 O O . LEU A 1 122 ? 4.891 20.093 -2.070 1.00 90.00 122 LEU A O 1
ATOM 970 N N . ALA A 1 123 ? 6.040 18.841 -3.530 1.00 87.75 123 ALA A N 1
ATOM 971 C CA . ALA A 1 123 ? 6.261 19.919 -4.495 1.00 87.75 123 ALA A CA 1
ATOM 972 C C . ALA A 1 123 ? 4.982 20.674 -4.916 1.00 87.75 123 ALA A C 1
ATOM 974 O O . ALA A 1 123 ? 5.060 21.898 -5.040 1.00 87.75 123 ALA A O 1
ATOM 975 N N . PRO A 1 124 ? 3.814 20.025 -5.122 1.00 86.31 124 PRO A N 1
ATOM 976 C CA . PRO A 1 124 ? 2.575 20.744 -5.411 1.00 86.31 124 PRO A CA 1
ATOM 977 C C . PRO A 1 124 ? 2.118 21.639 -4.255 1.00 86.31 124 PRO A C 1
ATOM 979 O O . PRO A 1 124 ? 1.672 22.753 -4.506 1.00 86.31 124 PRO A O 1
ATOM 982 N N . ALA A 1 125 ? 2.259 21.185 -3.005 1.00 85.06 125 ALA A N 1
ATOM 983 C CA . ALA A 1 125 ? 1.872 21.957 -1.825 1.00 85.06 125 ALA A CA 1
ATOM 984 C C . ALA A 1 125 ? 2.827 23.139 -1.578 1.00 85.06 125 ALA A C 1
ATOM 986 O O . ALA A 1 125 ? 2.351 24.255 -1.387 1.00 85.06 125 ALA A O 1
ATOM 987 N N . ARG A 1 126 ? 4.149 22.934 -1.717 1.00 81.75 126 ARG A N 1
ATOM 988 C CA . ARG A 1 126 ? 5.177 24.000 -1.638 1.00 81.75 126 ARG A CA 1
ATOM 989 C C . ARG A 1 126 ? 4.940 25.150 -2.620 1.00 81.75 126 ARG A C 1
ATOM 991 O O . ARG A 1 126 ? 5.319 26.281 -2.361 1.00 81.75 126 ARG A O 1
ATOM 998 N N . LYS A 1 127 ? 4.356 24.849 -3.783 1.00 77.75 127 LYS A N 1
ATOM 999 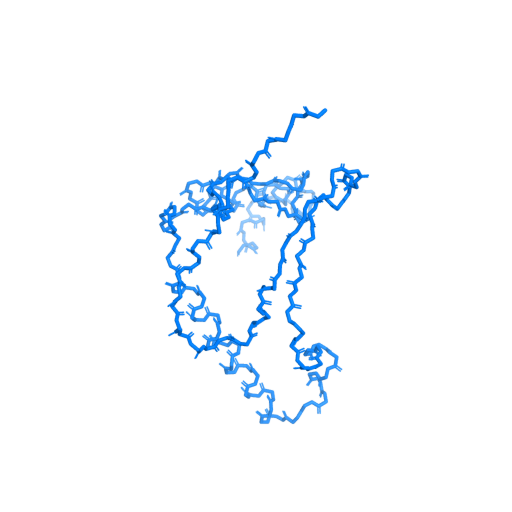C CA . LYS A 1 127 ? 4.072 25.825 -4.850 1.00 77.75 127 LYS A CA 1
ATOM 1000 C C . LYS A 1 127 ? 2.618 26.295 -4.863 1.00 77.75 127 LYS A C 1
ATOM 1002 O O . LYS A 1 127 ? 2.228 27.026 -5.771 1.00 77.75 127 LYS A O 1
ATOM 1007 N N . SER A 1 128 ? 1.805 25.823 -3.922 1.00 80.88 128 SER A N 1
ATOM 1008 C CA . SER A 1 128 ? 0.404 26.215 -3.823 1.00 80.88 128 SER A CA 1
ATOM 1009 C C . SER A 1 128 ? 0.277 27.555 -3.109 1.00 80.88 128 SER A C 1
ATOM 1011 O O . SER A 1 128 ? 1.081 27.881 -2.243 1.00 80.88 128 SER A O 1
ATOM 1013 N N . SER A 1 129 ? -0.781 28.303 -3.416 1.00 82.69 129 SER A N 1
ATOM 1014 C CA . SER A 1 129 ? -1.151 29.512 -2.672 1.00 82.69 129 SER A CA 1
ATOM 1015 C C . SER A 1 129 ? -1.778 29.208 -1.304 1.00 82.69 129 SER A C 1
ATOM 1017 O O . SER A 1 129 ? -2.360 30.099 -0.698 1.00 82.69 129 SER A O 1
ATOM 1019 N N . SER A 1 130 ? -1.752 27.947 -0.853 1.00 83.75 130 SER A N 1
ATOM 1020 C CA . SER A 1 130 ? -2.320 27.529 0.434 1.00 83.75 130 SER A CA 1
ATOM 1021 C C . SER A 1 130 ? -1.439 27.911 1.625 1.00 83.75 130 SER A C 1
ATOM 1023 O O . SER A 1 130 ? -1.894 27.798 2.758 1.00 83.75 130 SER A O 1
ATOM 1025 N N . PHE A 1 131 ? -0.195 28.329 1.377 1.00 84.19 131 PHE A N 1
ATOM 1026 C CA . PHE A 1 131 ? 0.747 28.788 2.391 1.00 84.19 131 PHE A CA 1
ATOM 1027 C C . PHE A 1 131 ? 1.252 30.181 2.024 1.00 84.19 131 PHE A C 1
ATOM 1029 O O . PHE A 1 131 ? 1.596 30.433 0.869 1.00 84.19 131 PHE A O 1
ATOM 1036 N N . ASP A 1 132 ? 1.310 31.066 3.018 1.00 85.00 132 ASP A N 1
ATOM 1037 C CA . ASP A 1 132 ? 1.734 32.459 2.834 1.00 85.00 132 ASP A CA 1
ATOM 1038 C C . ASP A 1 132 ? 3.249 32.585 2.592 1.00 85.00 132 ASP A C 1
ATOM 1040 O O . ASP A 1 132 ? 3.711 33.562 2.001 1.00 85.00 132 ASP A O 1
ATOM 1044 N N . SER A 1 133 ? 4.033 31.590 3.023 1.00 86.44 133 SER A N 1
ATOM 1045 C CA . SER A 1 133 ? 5.474 31.512 2.786 1.00 86.44 133 SER A CA 1
ATOM 1046 C C . SER A 1 133 ? 5.992 30.068 2.824 1.00 86.44 133 SER A C 1
ATOM 1048 O O . SER A 1 133 ? 5.285 29.139 3.228 1.00 86.44 133 SER A O 1
ATOM 1050 N N . GLN A 1 134 ? 7.247 29.875 2.408 1.00 83.44 134 GLN A N 1
ATOM 1051 C CA . GLN A 1 134 ? 7.925 28.578 2.477 1.00 83.44 134 GLN A CA 1
ATOM 1052 C C . GLN A 1 134 ? 8.146 28.134 3.933 1.00 83.44 134 GLN A C 1
ATOM 1054 O O . GLN A 1 134 ? 8.011 26.952 4.236 1.00 83.44 134 GLN A O 1
ATOM 1059 N N . GLU A 1 135 ? 8.423 29.071 4.840 1.00 88.00 135 GLU A N 1
ATOM 1060 C CA . GLU A 1 135 ? 8.588 28.804 6.272 1.00 88.00 135 GLU A CA 1
ATOM 1061 C C . GLU A 1 135 ? 7.281 28.306 6.900 1.00 88.00 135 GLU A C 1
ATOM 1063 O O . GLU A 1 135 ? 7.291 27.318 7.629 1.00 88.00 135 GLU A O 1
ATOM 1068 N N . ALA A 1 136 ? 6.145 28.928 6.557 1.00 86.75 136 ALA A N 1
ATOM 1069 C CA . ALA A 1 136 ? 4.828 28.495 7.031 1.00 86.75 136 ALA A CA 1
ATOM 1070 C C . ALA A 1 136 ? 4.469 27.082 6.538 1.00 86.75 136 ALA A C 1
ATOM 1072 O O . ALA A 1 136 ? 3.824 26.308 7.245 1.00 86.75 136 ALA A O 1
ATOM 1073 N N . PHE A 1 137 ? 4.899 26.726 5.323 1.00 88.25 137 PHE A N 1
ATOM 1074 C CA . PHE A 1 137 ? 4.776 25.362 4.820 1.00 88.25 137 PHE A CA 1
ATOM 1075 C C . PHE A 1 137 ? 5.641 24.384 5.625 1.00 88.25 137 PHE A C 1
ATOM 1077 O O . PHE A 1 137 ? 5.154 23.328 6.026 1.00 88.25 137 PHE A O 1
ATOM 1084 N N . GLU A 1 138 ? 6.904 24.724 5.877 1.00 87.12 138 GLU A N 1
ATOM 1085 C CA . GLU A 1 138 ? 7.843 23.864 6.604 1.00 87.12 138 GLU A CA 1
ATOM 1086 C C . GLU A 1 138 ? 7.448 23.644 8.070 1.00 87.12 138 GLU A C 1
ATOM 1088 O O . GLU A 1 138 ? 7.617 22.534 8.565 1.00 87.12 138 GLU A O 1
ATOM 1093 N N . GLU A 1 139 ? 6.853 24.638 8.736 1.00 90.94 139 GLU A N 1
ATOM 1094 C CA . GLU A 1 139 ? 6.311 24.500 10.098 1.00 90.94 139 GLU A CA 1
ATOM 1095 C C . GLU A 1 139 ? 5.138 23.500 10.180 1.00 90.94 139 GLU A C 1
ATOM 1097 O O . GLU A 1 139 ? 4.874 22.934 11.239 1.00 90.94 139 GLU A O 1
ATOM 1102 N N . SER A 1 140 ? 4.440 23.254 9.065 1.00 86.25 140 SER A N 1
ATOM 1103 C CA . SER A 1 140 ? 3.270 22.363 9.014 1.00 86.25 140 SER A CA 1
ATOM 1104 C C . SER A 1 140 ? 3.581 20.882 8.746 1.00 86.25 140 SER A C 1
ATOM 1106 O O . SER A 1 140 ? 2.662 20.058 8.803 1.00 86.25 140 SER A O 1
ATOM 1108 N N . LEU A 1 141 ? 4.836 20.551 8.409 1.00 80.88 141 LEU A N 1
ATOM 1109 C CA . LEU A 1 141 ? 5.292 19.189 8.088 1.00 80.88 141 LEU A CA 1
ATOM 1110 C C . LEU A 1 141 ? 5.505 18.323 9.336 1.00 80.88 141 LEU A C 1
ATOM 1112 O O . LEU A 1 141 ? 5.165 17.118 9.248 1.00 80.88 141 LEU A O 1
#

Foldseek 3Di:
DDDDPPPPPDPPPPPPPPPQDPDWAWPDKDADCVCVVPGIDTDTHDDDDDDCVVCVVVDDPVVVVVVVVSVVVVVVVVLPDAQPLGDAWADDNVSHWQQDPLAPVRTGDRDNGPVVRVCRVCVVVCPDPPAPHNVRVVVVD

pLDDT: mean 84.75, std 18.72, range [31.08, 98.44]